Protein AF-A0A8J5NMT5-F1 (afdb_monomer)

Nearest PDB structures (foldseek):
  8e0m-assembly3_H  TM=6.657E-01  e=1.818E+00  synthetic construct
  6xr2-assembly2_F  TM=3.669E-01  e=4.531E-01  synthetic construct
  6xr2-assembly1_C  TM=3.634E-01  e=2.109E+00  synthetic construct
  8srm-assembly1_C  TM=3.434E-01  e=6.284E+00  Homo sapiens
  2rkk-assembly1_B  TM=3.085E-01  e=5.415E+00  Saccharomyces cerevisiae

Foldseek 3Di:
DVLLVVLLVLLVVLVVVVVVLVVDDDDDPVVVVSNVVSLVSLLVSLLSNLVVCLVCQVVCLQPPLPSLCPSNVSSLVSLLVSLQPPPDDPVPPSSLVSLVSSLVSLVPRDPVRDDPVSVVVSVVSNVVSVVSSVCSVPRD

Radius of gyration: 16.09 Å; Cα contacts (8 Å, |Δi|>4): 108; chains: 1; bounding box: 38×27×50 Å

Secondary structure (DSSP, 8-state):
-HHHHHHHHHHHHHHHHHHHHHHS----TTHHHHHHHHHHHHHHHHHHHHHHHHHHHHHHHHH-HHHHHHHHHHHHHHHHHHHHH--S--TT-HHHHHHHHHHHHHHTS-GGG--HHHHHHHHHHHHHHHHHHHHHHH--

Mean predicted aligned error: 6.13 Å

pLDDT: mean 84.36, std 12.41, range [47.41, 97.5]

Solvent-accessible surface area (backbone atoms only — not comparable to full-atom values): 8052 Å² total; per-residue (Å²): 107,72,69,53,54,50,32,49,51,52,39,54,56,41,51,53,52,55,52,56,55,72,76,57,81,80,98,55,88,73,56,56,63,58,51,53,54,40,48,51,51,42,46,52,31,26,51,51,42,49,56,49,45,61,72,40,38,88,64,37,71,80,77,39,64,64,59,73,45,55,56,49,54,54,26,45,54,47,42,52,51,44,57,75,70,47,83,64,89,59,89,84,44,57,64,52,52,53,43,53,49,49,51,57,45,60,74,67,54,73,64,96,75,54,52,73,69,56,50,54,50,52,54,54,49,45,54,52,42,52,51,52,44,54,51,60,73,69,56,124

Organism: NCBI:txid485398

Structure (mmCIF, N/CA/C/O backbone):
data_AF-A0A8J5NMT5-F1
#
_entry.id   AF-A0A8J5NMT5-F1
#
loop_
_atom_site.group_PDB
_atom_site.id
_atom_site.type_symbol
_atom_site.label_atom_id
_atom_site.label_alt_id
_atom_site.label_comp_id
_atom_site.label_asym_id
_atom_site.label_entity_id
_atom_site.label_seq_id
_atom_site.pdbx_PDB_ins_code
_atom_site.Cartn_x
_atom_site.Cartn_y
_atom_site.Cartn_z
_atom_site.occupancy
_atom_site.B_iso_or_equiv
_atom_site.auth_seq_id
_atom_site.auth_comp_id
_atom_site.auth_asym_id
_atom_site.auth_atom_id
_atom_site.pdbx_PDB_model_num
ATOM 1 N N . MET A 1 1 ? -15.764 4.304 0.518 1.00 85.06 1 MET A N 1
ATOM 2 C CA . MET A 1 1 ? -15.525 2.946 -0.027 1.00 85.06 1 MET A CA 1
ATOM 3 C C . MET A 1 1 ? -15.354 2.923 -1.543 1.00 85.06 1 MET A C 1
ATOM 5 O O . MET A 1 1 ? -14.291 2.508 -1.969 1.00 85.06 1 MET A O 1
ATOM 9 N N . LEU A 1 2 ? -16.289 3.444 -2.358 1.00 92.44 2 LEU A N 1
ATOM 10 C CA . LEU A 1 2 ? -16.190 3.398 -3.835 1.00 92.44 2 LEU A CA 1
ATOM 11 C C . LEU A 1 2 ? -14.833 3.861 -4.409 1.00 92.44 2 LEU A C 1
ATOM 13 O O . LEU A 1 2 ? -14.282 3.199 -5.280 1.00 92.44 2 LEU A O 1
ATOM 17 N N . ARG A 1 3 ? -14.266 4.965 -3.899 1.00 93.06 3 ARG A N 1
ATOM 18 C CA . ARG A 1 3 ? -12.950 5.462 -4.350 1.00 93.06 3 ARG A CA 1
ATOM 19 C C . ARG A 1 3 ? -11.803 4.496 -4.032 1.00 93.06 3 ARG A C 1
ATOM 21 O O . ARG A 1 3 ? -10.931 4.310 -4.869 1.00 93.06 3 ARG A O 1
ATOM 28 N N . LEU A 1 4 ? -11.825 3.861 -2.858 1.00 93.56 4 LEU A N 1
ATOM 29 C CA . LEU A 1 4 ? -10.829 2.852 -2.480 1.00 93.56 4 LEU A CA 1
ATOM 30 C C . LEU A 1 4 ? -10.922 1.629 -3.388 1.00 93.56 4 LEU A C 1
ATOM 32 O O . LEU A 1 4 ? -9.911 1.181 -3.916 1.00 93.56 4 LEU A O 1
ATOM 36 N N . SER A 1 5 ? -12.141 1.146 -3.634 1.00 94.75 5 SER A N 1
ATOM 37 C CA . SER A 1 5 ? -12.381 0.026 -4.545 1.00 94.75 5 SER A CA 1
ATOM 38 C C . SER A 1 5 ? -11.940 0.353 -5.973 1.00 94.75 5 SER A C 1
ATOM 40 O O . SER A 1 5 ? -11.290 -0.469 -6.607 1.00 94.75 5 SER A O 1
ATOM 42 N N . TYR A 1 6 ? -12.201 1.574 -6.450 1.00 97.44 6 TYR A N 1
ATOM 43 C CA . TYR A 1 6 ? -11.722 2.041 -7.750 1.00 97.44 6 TYR A CA 1
ATOM 44 C C . TYR A 1 6 ? -10.191 1.979 -7.857 1.00 97.44 6 TYR A C 1
ATOM 46 O O . TYR A 1 6 ? -9.670 1.332 -8.763 1.00 97.44 6 TYR A O 1
ATOM 54 N N . HIS A 1 7 ? -9.459 2.595 -6.921 1.00 97.31 7 HIS A N 1
ATOM 55 C CA . HIS A 1 7 ? -7.993 2.589 -6.964 1.00 97.31 7 HIS A CA 1
ATOM 56 C C . HIS A 1 7 ? -7.408 1.185 -6.782 1.00 97.31 7 HIS A C 1
ATOM 58 O O . HIS A 1 7 ? -6.421 0.853 -7.433 1.00 97.31 7 HIS A O 1
ATOM 64 N N . HIS A 1 8 ? -8.044 0.335 -5.976 1.00 97.12 8 HIS A N 1
ATOM 65 C CA . HIS A 1 8 ? -7.664 -1.068 -5.847 1.00 97.12 8 HIS A CA 1
ATOM 66 C C . HIS A 1 8 ? -7.802 -1.826 -7.175 1.00 97.12 8 HIS A C 1
ATOM 68 O O . HIS A 1 8 ? -6.868 -2.505 -7.592 1.00 97.12 8 HIS A O 1
ATOM 74 N N . CYS A 1 9 ? -8.920 -1.660 -7.889 1.00 97.50 9 CYS A N 1
ATOM 75 C CA . CYS A 1 9 ? -9.105 -2.257 -9.212 1.00 97.50 9 CYS A CA 1
ATOM 76 C C . CYS A 1 9 ? -8.067 -1.753 -10.223 1.00 97.50 9 CYS A C 1
ATOM 78 O O . CYS A 1 9 ? -7.508 -2.558 -10.965 1.00 97.50 9 CYS A O 1
ATOM 80 N N . VAL A 1 10 ? -7.777 -0.446 -10.230 1.00 97.50 10 VAL A N 1
ATOM 81 C CA . VAL A 1 10 ? -6.712 0.135 -11.065 1.00 97.50 10 VAL A CA 1
ATOM 82 C C . VAL A 1 10 ? -5.377 -0.554 -10.768 1.00 97.50 10 VAL A C 1
ATOM 84 O O . VAL A 1 10 ? -4.720 -1.027 -11.694 1.00 97.50 10 VAL A O 1
ATOM 87 N N . ILE A 1 11 ? -5.010 -0.697 -9.490 1.00 96.62 11 ILE A N 1
ATOM 88 C CA . ILE A 1 11 ? -3.781 -1.396 -9.095 1.00 96.62 11 ILE A CA 1
ATOM 89 C C . ILE A 1 11 ? -3.757 -2.824 -9.650 1.00 96.62 11 ILE A C 1
ATOM 91 O O . ILE A 1 11 ? -2.797 -3.193 -10.322 1.00 96.62 11 ILE A O 1
ATOM 95 N N . LEU A 1 12 ? -4.810 -3.616 -9.433 1.00 95.38 12 LEU A N 1
ATOM 96 C CA . LEU A 1 12 ? -4.847 -5.015 -9.873 1.00 95.38 12 LEU A CA 1
ATOM 97 C C . LEU A 1 12 ? -4.724 -5.166 -11.396 1.00 95.38 12 LEU A C 1
ATOM 99 O O . LEU A 1 12 ? -3.975 -6.021 -11.872 1.00 95.38 12 LEU A O 1
ATOM 103 N N . ILE A 1 13 ? -5.423 -4.327 -12.166 1.00 94.81 13 ILE A N 1
ATOM 104 C CA . ILE A 1 13 ? -5.376 -4.363 -13.635 1.00 94.81 13 ILE A CA 1
ATOM 105 C C . ILE A 1 13 ? -3.955 -4.075 -14.127 1.00 94.81 13 ILE A C 1
ATOM 107 O O . ILE A 1 13 ? -3.416 -4.825 -14.945 1.00 94.81 13 ILE A O 1
ATOM 111 N N . HIS A 1 14 ? -3.324 -3.016 -13.618 1.00 93.00 14 HIS A N 1
ATOM 112 C CA . HIS A 1 14 ? -1.991 -2.615 -14.065 1.00 93.00 14 HIS A CA 1
ATOM 113 C C . HIS A 1 14 ? -0.886 -3.543 -13.536 1.00 93.00 14 HIS A C 1
ATOM 115 O O . HIS A 1 14 ? 0.074 -3.813 -14.255 1.00 93.00 14 HIS A O 1
ATOM 121 N N . GLN A 1 15 ? -1.044 -4.135 -12.348 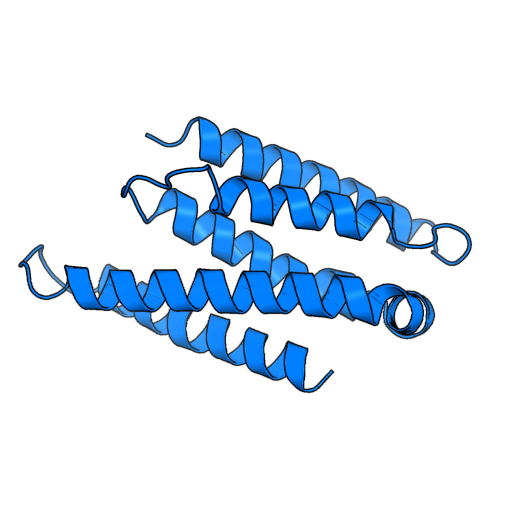1.00 90.38 15 GLN A N 1
ATOM 122 C CA . GLN A 1 15 ? -0.156 -5.196 -11.861 1.00 90.38 15 GLN A CA 1
ATOM 123 C C . GLN A 1 15 ? -0.194 -6.427 -12.773 1.00 90.38 15 GLN A C 1
ATOM 125 O O . GLN A 1 15 ? 0.858 -6.959 -13.131 1.00 90.38 15 GLN A O 1
ATOM 130 N N . ALA A 1 16 ? -1.389 -6.874 -13.173 1.00 88.56 16 ALA A N 1
ATOM 131 C CA . ALA A 1 16 ? -1.537 -8.003 -14.088 1.00 88.56 16 ALA A CA 1
ATOM 132 C C . ALA A 1 16 ? -0.864 -7.716 -15.439 1.00 88.56 16 ALA A C 1
ATOM 134 O O . ALA A 1 16 ? -0.162 -8.576 -15.969 1.00 88.56 16 ALA A O 1
ATOM 135 N N . ARG A 1 17 ? -1.002 -6.486 -15.954 1.00 83.12 17 ARG A N 1
ATOM 136 C CA . ARG A 1 17 ? -0.287 -6.037 -17.157 1.00 83.12 17 ARG A CA 1
ATOM 137 C C . ARG A 1 17 ? 1.227 -6.146 -16.977 1.00 83.12 17 ARG A C 1
ATOM 139 O O . ARG A 1 17 ? 1.862 -6.812 -17.786 1.00 83.12 17 ARG A O 1
ATOM 146 N N . CYS A 1 18 ? 1.793 -5.586 -15.906 1.00 81.00 18 CYS A N 1
ATOM 147 C CA . CYS A 1 18 ? 3.236 -5.652 -15.654 1.00 81.00 18 CYS A CA 1
ATOM 148 C C . CYS A 1 18 ? 3.770 -7.093 -15.562 1.00 81.00 18 CYS A C 1
ATOM 150 O O . CYS A 1 18 ? 4.845 -7.363 -16.089 1.00 81.00 18 CYS A O 1
ATOM 152 N N . ARG A 1 19 ? 3.023 -8.029 -14.955 1.00 75.31 19 ARG A N 1
ATOM 153 C CA . ARG A 1 19 ? 3.418 -9.451 -14.865 1.00 75.31 19 ARG A CA 1
ATOM 154 C C . ARG A 1 19 ? 3.443 -10.152 -16.224 1.00 75.31 19 ARG A C 1
ATOM 156 O O . ARG A 1 19 ? 4.370 -10.905 -16.498 1.00 75.31 19 ARG A O 1
ATOM 163 N N . ILE A 1 20 ? 2.445 -9.896 -17.072 1.00 59.31 20 ILE A N 1
ATOM 164 C CA . ILE A 1 20 ? 2.362 -10.483 -18.422 1.00 59.31 20 ILE A CA 1
ATOM 165 C C . ILE A 1 20 ? 3.552 -10.042 -19.283 1.00 59.31 20 ILE A C 1
ATOM 167 O O . ILE A 1 20 ? 4.100 -10.840 -20.039 1.00 59.31 20 ILE A O 1
ATOM 171 N N . PHE A 1 21 ? 3.974 -8.784 -19.152 1.00 55.25 21 PHE A N 1
ATOM 172 C CA . PHE A 1 21 ? 5.134 -8.274 -19.881 1.00 55.25 21 PHE A CA 1
ATOM 173 C C . PHE A 1 21 ? 6.473 -8.823 -19.350 1.00 55.25 21 PHE A C 1
ATOM 175 O O . PHE A 1 21 ? 7.409 -8.960 -20.123 1.00 55.25 21 PHE A O 1
ATOM 182 N N . GLN A 1 22 ? 6.564 -9.216 -18.072 1.00 61.00 22 GLN A N 1
ATOM 183 C CA . GLN A 1 22 ? 7.768 -9.858 -17.514 1.00 61.00 22 GLN A CA 1
ATOM 184 C C . GLN A 1 22 ? 7.959 -11.313 -17.971 1.00 61.00 22 GLN A C 1
ATOM 186 O O . GLN A 1 22 ? 9.090 -11.790 -18.016 1.00 61.00 22 GLN A O 1
ATOM 191 N N . SER A 1 23 ? 6.880 -12.036 -18.295 1.00 58.66 23 SER A N 1
ATOM 192 C CA . SER A 1 23 ? 6.964 -13.445 -18.707 1.00 58.66 23 SER A CA 1
ATOM 193 C C . SER A 1 23 ? 7.230 -13.641 -20.202 1.00 58.66 23 SER A C 1
ATOM 195 O O . SER A 1 23 ? 7.627 -14.731 -20.608 1.00 58.66 23 SER A O 1
ATOM 197 N N . ASN A 1 24 ? 6.996 -12.614 -21.026 1.00 52.19 24 ASN A N 1
ATOM 198 C CA . ASN A 1 24 ? 7.038 -12.710 -22.481 1.00 52.19 24 ASN A CA 1
ATOM 199 C C . ASN A 1 24 ? 8.056 -11.718 -23.075 1.00 52.19 24 ASN A C 1
ATOM 201 O O . ASN A 1 24 ? 7.715 -10.572 -23.339 1.00 52.19 24 ASN A O 1
ATOM 205 N N . GLN A 1 25 ? 9.234 -12.250 -23.424 1.00 54.47 25 GLN A N 1
ATOM 206 C CA . GLN A 1 25 ? 10.088 -11.820 -24.548 1.00 54.47 25 GLN A CA 1
ATOM 207 C C . GLN A 1 25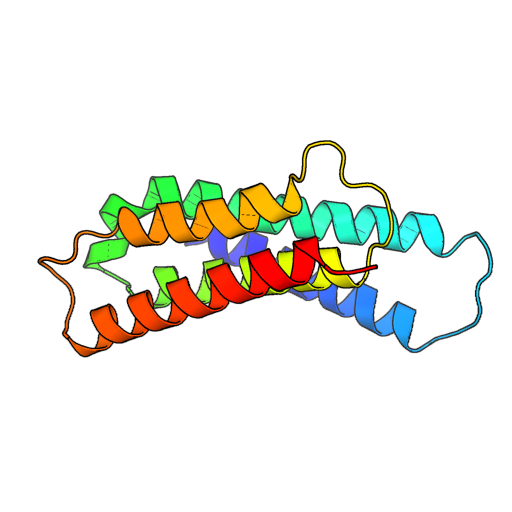 ? 11.147 -10.701 -24.366 1.00 54.47 25 GLN A C 1
ATOM 209 O O . GLN A 1 25 ? 11.111 -9.950 -23.395 1.00 54.47 25 GLN A O 1
ATOM 214 N N . PRO A 1 26 ? 12.179 -10.694 -25.255 1.00 50.22 26 PRO A N 1
ATOM 215 C CA . PRO A 1 26 ? 13.450 -10.015 -25.055 1.00 50.22 26 PRO A CA 1
ATOM 216 C C . PRO A 1 26 ? 13.368 -8.505 -25.268 1.00 50.22 26 PRO A C 1
ATOM 218 O O . PRO A 1 26 ? 12.496 -7.984 -25.957 1.00 50.22 26 PRO A O 1
ATOM 221 N N . ILE A 1 27 ? 14.349 -7.855 -24.650 1.00 52.44 27 ILE A N 1
ATOM 222 C CA . ILE A 1 27 ? 14.620 -6.424 -24.561 1.00 52.44 27 ILE A CA 1
ATOM 223 C C . ILE A 1 27 ? 14.659 -5.811 -25.966 1.00 52.44 27 ILE A C 1
ATOM 225 O O . ILE A 1 27 ? 15.697 -5.839 -26.621 1.00 52.44 27 ILE A O 1
ATOM 229 N N . ASP A 1 28 ? 13.542 -5.259 -26.436 1.00 48.28 28 ASP A N 1
ATOM 230 C CA . ASP A 1 28 ? 13.558 -4.348 -27.575 1.00 48.28 28 ASP A CA 1
ATOM 231 C C . ASP A 1 28 ? 12.656 -3.135 -27.309 1.00 48.28 28 ASP A C 1
ATOM 233 O O . ASP A 1 28 ? 11.590 -3.219 -26.689 1.00 48.28 28 ASP A O 1
ATOM 237 N N . ASN A 1 29 ? 13.152 -1.977 -27.732 1.00 50.84 29 ASN A N 1
ATOM 238 C CA . ASN A 1 29 ? 12.979 -0.655 -27.111 1.00 50.84 29 ASN A CA 1
ATOM 239 C C . ASN A 1 29 ? 11.555 -0.043 -27.128 1.00 50.84 29 ASN A C 1
ATOM 241 O O . ASN A 1 29 ? 11.374 1.098 -26.717 1.00 50.84 29 ASN A O 1
ATOM 245 N N . LEU A 1 30 ? 10.531 -0.781 -27.569 1.00 47.41 30 LEU A N 1
ATOM 246 C CA . LEU A 1 30 ? 9.114 -0.373 -27.535 1.00 47.41 30 LEU A CA 1
ATOM 247 C C . LEU A 1 30 ? 8.403 -0.765 -26.227 1.00 47.41 30 LEU A C 1
ATOM 249 O O . LEU A 1 30 ? 7.350 -0.218 -25.902 1.00 47.41 30 LEU A O 1
ATOM 253 N N . ILE A 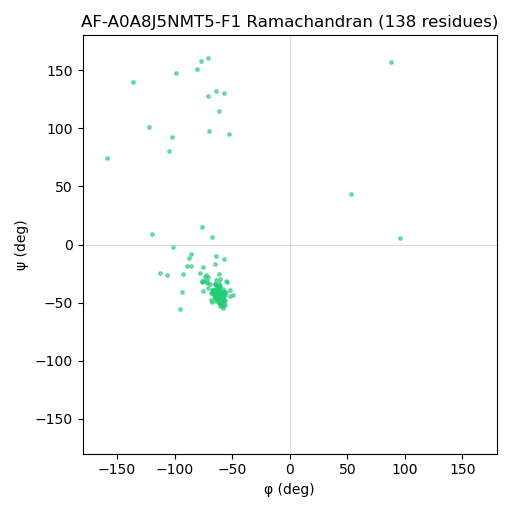1 31 ? 8.970 -1.715 -25.479 1.00 52.88 31 ILE A N 1
ATOM 254 C CA . ILE A 1 31 ? 8.398 -2.249 -24.233 1.00 52.88 31 ILE A CA 1
ATOM 255 C C . ILE A 1 31 ? 8.625 -1.286 -23.050 1.00 52.88 31 ILE A C 1
ATOM 257 O O . ILE A 1 31 ? 7.815 -1.255 -22.120 1.00 52.88 31 ILE A O 1
ATOM 261 N N . ASP A 1 32 ? 9.654 -0.433 -23.121 1.00 60.81 32 ASP A N 1
ATOM 262 C CA . ASP A 1 32 ? 10.005 0.519 -22.059 1.00 60.81 32 ASP A CA 1
ATOM 263 C C . ASP A 1 32 ? 8.842 1.482 -21.746 1.00 60.81 32 ASP A C 1
ATOM 265 O O . ASP A 1 32 ? 8.344 1.507 -20.622 1.00 60.81 32 ASP A O 1
ATOM 269 N N . ASP A 1 33 ? 8.279 2.175 -22.741 1.00 62.62 33 ASP A N 1
ATOM 270 C CA . ASP A 1 33 ? 7.214 3.171 -22.515 1.00 62.62 33 ASP A CA 1
ATOM 271 C C . ASP A 1 33 ? 5.933 2.589 -21.896 1.00 62.62 33 ASP A C 1
ATOM 273 O O . ASP A 1 33 ? 5.301 3.223 -21.042 1.00 62.62 33 ASP A O 1
ATOM 277 N N . GLY A 1 34 ? 5.572 1.356 -22.261 1.00 70.56 34 GLY A N 1
ATOM 278 C CA . GLY A 1 34 ? 4.425 0.660 -21.684 1.00 70.56 34 GLY A CA 1
ATOM 279 C C . GLY A 1 34 ? 4.604 0.401 -20.188 1.00 70.56 34 GLY A C 1
ATOM 280 O O . GLY A 1 34 ? 3.700 0.680 -19.395 1.00 70.56 34 GLY A O 1
ATOM 281 N N . HIS A 1 35 ? 5.773 -0.085 -19.768 1.00 77.94 35 HIS A N 1
ATOM 282 C CA . HIS A 1 35 ? 6.074 -0.287 -18.348 1.00 77.94 35 HIS A CA 1
ATOM 283 C C . HIS A 1 35 ? 6.114 1.023 -17.578 1.00 77.94 35 HIS A C 1
ATOM 285 O O . HIS A 1 35 ? 5.543 1.104 -16.489 1.00 77.94 35 HIS A O 1
ATOM 291 N N . ARG A 1 36 ? 6.708 2.064 -18.167 1.00 81.62 36 ARG A N 1
ATOM 292 C CA . ARG A 1 36 ? 6.810 3.386 -17.544 1.00 81.62 36 ARG A CA 1
ATOM 293 C C . ARG A 1 36 ? 5.436 3.946 -17.187 1.00 81.62 36 ARG A C 1
ATOM 295 O O . ARG A 1 36 ? 5.234 4.387 -16.055 1.00 81.62 36 ARG A O 1
ATOM 302 N N . ILE A 1 37 ? 4.488 3.889 -18.123 1.00 87.44 37 ILE A N 1
ATOM 303 C CA . ILE A 1 37 ? 3.115 4.364 -17.907 1.00 87.44 37 ILE A CA 1
ATOM 304 C C . ILE A 1 37 ? 2.413 3.515 -16.842 1.00 87.44 37 ILE A C 1
ATOM 306 O O . ILE A 1 37 ? 1.788 4.062 -15.935 1.00 87.44 37 ILE A O 1
ATOM 310 N N . ASN A 1 38 ? 2.540 2.185 -16.907 1.00 90.81 38 ASN A N 1
ATOM 311 C CA . ASN A 1 38 ? 1.916 1.303 -15.919 1.00 90.81 38 ASN A CA 1
ATOM 312 C C . ASN A 1 38 ? 2.463 1.546 -14.502 1.00 90.81 38 ASN A C 1
ATOM 314 O O . ASN A 1 38 ? 1.678 1.641 -13.562 1.00 90.81 38 ASN A O 1
ATOM 318 N N . PHE A 1 39 ? 3.780 1.693 -14.335 1.00 91.06 39 PHE A N 1
ATOM 319 C CA . PHE A 1 39 ? 4.390 2.006 -13.041 1.00 91.06 39 PHE A CA 1
ATOM 320 C C . PHE A 1 39 ? 3.933 3.359 -12.501 1.00 91.06 39 PHE A C 1
ATOM 322 O O . PHE A 1 39 ? 3.575 3.440 -11.327 1.00 91.06 39 PHE A O 1
ATOM 329 N N . GLN A 1 40 ? 3.843 4.389 -13.346 1.00 91.94 40 GLN A N 1
ATOM 330 C CA . GLN A 1 40 ? 3.314 5.685 -12.921 1.00 91.94 40 GLN A CA 1
ATOM 331 C C . GLN A 1 40 ? 1.864 5.567 -12.429 1.00 91.94 40 GLN A C 1
ATOM 333 O O . GLN A 1 40 ? 1.544 6.046 -11.343 1.00 91.94 40 GLN A O 1
ATOM 338 N N . ILE A 1 41 ? 1.003 4.851 -13.162 1.00 95.00 41 ILE A N 1
ATOM 339 C CA . ILE A 1 41 ? -0.394 4.625 -12.757 1.00 95.00 41 ILE A CA 1
ATOM 340 C C . ILE A 1 41 ? -0.474 3.871 -11.424 1.00 95.00 41 ILE A C 1
ATOM 342 O O . ILE A 1 41 ? -1.289 4.215 -10.565 1.00 95.00 41 ILE A O 1
ATOM 346 N N . LEU A 1 42 ? 0.376 2.859 -11.224 1.00 95.12 42 LEU A N 1
ATOM 347 C CA . LEU A 1 42 ? 0.450 2.116 -9.966 1.00 95.12 42 LEU A CA 1
ATOM 348 C C . LEU A 1 42 ? 0.839 3.024 -8.791 1.00 95.12 42 LEU A C 1
ATOM 350 O O . LEU A 1 42 ? 0.216 2.942 -7.727 1.00 95.12 42 LEU A O 1
ATOM 354 N N . ILE A 1 43 ? 1.816 3.914 -8.980 1.00 94.38 43 ILE A N 1
ATOM 355 C CA . ILE A 1 43 ? 2.223 4.900 -7.969 1.00 94.38 43 ILE A CA 1
ATOM 356 C C 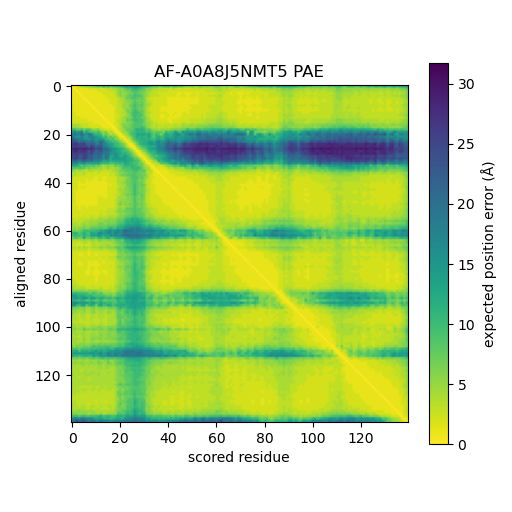. ILE A 1 43 ? 1.099 5.904 -7.692 1.00 94.38 43 ILE A C 1
ATOM 358 O O . ILE A 1 43 ? 0.773 6.143 -6.527 1.00 94.38 43 ILE A O 1
ATOM 362 N N . ASP A 1 44 ? 0.447 6.437 -8.724 1.00 95.81 44 ASP A N 1
ATOM 363 C CA . ASP A 1 44 ? -0.616 7.437 -8.577 1.00 95.81 44 ASP A CA 1
ATOM 364 C C . ASP A 1 44 ? -1.869 6.863 -7.901 1.00 95.81 44 ASP A C 1
ATOM 366 O O . ASP A 1 44 ? -2.474 7.507 -7.034 1.00 95.81 44 ASP A O 1
ATOM 370 N N . ALA A 1 45 ? -2.244 5.624 -8.231 1.00 96.94 45 ALA A N 1
ATOM 371 C CA . ALA A 1 45 ? -3.341 4.917 -7.575 1.00 96.94 45 ALA A CA 1
ATOM 372 C C . ALA A 1 45 ? -3.016 4.598 -6.106 1.00 96.94 45 ALA A C 1
ATOM 374 O O . ALA A 1 45 ? -3.872 4.764 -5.230 1.00 96.94 45 ALA A O 1
ATOM 375 N N . SER A 1 46 ? -1.773 4.205 -5.818 1.00 95.81 46 SER A N 1
ATOM 376 C CA . SER A 1 46 ? -1.304 3.949 -4.451 1.00 95.81 46 SER A CA 1
ATOM 377 C C . SER A 1 46 ? -1.301 5.233 -3.615 1.00 95.81 46 SER A C 1
ATOM 379 O O . SER A 1 46 ? -1.867 5.264 -2.522 1.00 95.81 46 SER A O 1
ATOM 381 N N . ARG A 1 47 ? -0.781 6.338 -4.165 1.00 95.56 47 ARG A N 1
ATOM 382 C CA . ARG A 1 47 ? -0.827 7.674 -3.551 1.00 95.56 47 ARG A CA 1
ATOM 383 C C . ARG A 1 47 ? -2.263 8.116 -3.271 1.00 95.56 47 ARG A C 1
ATOM 385 O O . ARG A 1 47 ? -2.567 8.556 -2.164 1.00 95.56 47 ARG A O 1
ATOM 392 N N . SER A 1 48 ? -3.156 7.967 -4.246 1.00 96.44 48 SER A N 1
ATOM 393 C CA . SER A 1 48 ? -4.569 8.340 -4.102 1.00 96.44 48 SER A CA 1
ATOM 394 C C . SER A 1 48 ? -5.277 7.519 -3.021 1.00 96.44 48 SER A C 1
ATOM 396 O O . SER A 1 48 ? -6.092 8.058 -2.271 1.00 96.44 48 SER A O 1
ATOM 398 N N . THR A 1 49 ? -4.924 6.236 -2.894 1.00 95.31 49 THR A N 1
ATOM 399 C CA . THR A 1 49 ? -5.412 5.352 -1.827 1.00 95.31 49 THR A CA 1
ATOM 400 C C . THR A 1 49 ? -4.999 5.870 -0.450 1.00 95.31 49 THR A C 1
ATOM 402 O O . THR A 1 49 ? -5.863 6.051 0.407 1.00 95.31 49 THR A O 1
ATOM 405 N N . LEU A 1 50 ? -3.712 6.181 -0.251 1.00 93.38 50 LEU A N 1
ATOM 406 C CA . LEU A 1 50 ? -3.197 6.698 1.023 1.00 93.38 50 LEU A CA 1
ATOM 407 C C . LEU A 1 50 ? -3.819 8.054 1.393 1.00 93.38 50 LEU A C 1
ATOM 409 O O . LEU A 1 50 ? -4.291 8.219 2.515 1.00 93.38 50 LEU A O 1
ATOM 413 N N . ILE A 1 51 ? -3.912 8.991 0.442 1.00 93.12 51 ILE A N 1
ATOM 414 C CA . ILE A 1 51 ? -4.534 10.309 0.667 1.00 93.12 51 ILE A CA 1
ATOM 415 C C . ILE A 1 51 ? -6.011 10.167 1.049 1.00 93.12 51 ILE A C 1
ATOM 417 O O . ILE A 1 51 ? -6.509 10.881 1.921 1.00 93.12 51 ILE A O 1
ATOM 421 N N . TYR A 1 52 ? -6.744 9.274 0.378 1.00 92.88 52 TYR A N 1
ATOM 422 C CA . TYR A 1 52 ? -8.150 9.063 0.699 1.00 92.88 52 TYR A CA 1
ATOM 423 C C . TYR A 1 52 ? -8.318 8.435 2.083 1.00 92.88 52 TYR A C 1
ATOM 425 O O . TYR A 1 52 ? -9.196 8.865 2.827 1.00 92.88 52 TYR A O 1
ATOM 433 N N . LEU A 1 53 ? -7.483 7.455 2.441 1.00 90.56 53 LEU A N 1
ATOM 434 C CA . LEU A 1 53 ? -7.513 6.837 3.767 1.00 90.56 53 LEU A CA 1
ATOM 435 C C . LEU A 1 53 ? -7.179 7.840 4.865 1.00 90.56 53 LEU A C 1
ATOM 437 O O . LEU A 1 53 ? -7.905 7.873 5.846 1.00 90.56 53 LEU A O 1
ATOM 441 N N . GLU A 1 54 ? -6.166 8.691 4.687 1.00 90.00 54 GLU A N 1
ATOM 442 C CA . GLU A 1 54 ? -5.801 9.729 5.665 1.00 90.00 54 GLU A CA 1
ATOM 443 C C . GLU A 1 54 ? -6.998 10.652 5.949 1.00 90.00 54 GLU A C 1
ATOM 445 O O . GLU A 1 54 ? -7.337 10.919 7.099 1.00 90.00 54 GLU A O 1
ATOM 450 N N . LYS A 1 55 ? -7.729 11.056 4.902 1.00 89.69 55 LYS A N 1
ATOM 451 C CA . LYS A 1 55 ? -8.941 11.883 5.040 1.00 89.69 55 LYS A CA 1
ATOM 452 C C . LYS A 1 55 ? -10.141 11.130 5.615 1.00 89.69 55 LYS A C 1
ATOM 454 O O . LYS A 1 55 ? -10.976 11.732 6.284 1.00 89.69 55 LYS A O 1
ATOM 459 N N . ALA A 1 56 ? -10.270 9.842 5.311 1.00 87.31 56 ALA A N 1
ATOM 460 C CA . ALA A 1 56 ? -11.393 9.016 5.744 1.00 87.31 56 ALA A CA 1
ATOM 461 C C . ALA A 1 56 ? -11.167 8.368 7.121 1.00 87.31 56 ALA A C 1
ATOM 463 O O . ALA A 1 56 ? -12.118 7.842 7.701 1.00 87.31 56 ALA A O 1
ATOM 464 N N . LEU A 1 57 ? -9.942 8.421 7.655 1.00 85.12 57 LEU A N 1
ATOM 465 C CA . LEU A 1 57 ? -9.526 7.768 8.896 1.00 85.12 57 LEU A CA 1
ATOM 466 C C . LEU A 1 57 ? -10.439 8.069 10.092 1.00 85.12 57 LEU A C 1
ATOM 468 O O . LEU A 1 57 ? -10.824 7.112 10.764 1.00 85.12 57 LEU A O 1
ATOM 472 N N . PRO A 1 58 ? -10.877 9.326 10.332 1.00 82.31 58 PRO A N 1
ATOM 473 C CA . PRO A 1 58 ? -11.749 9.635 11.467 1.00 82.31 58 PRO A CA 1
ATOM 474 C C . PRO A 1 58 ? -13.099 8.910 11.420 1.00 82.31 58 PRO A C 1
ATOM 476 O O . PRO A 1 58 ? -13.718 8.692 12.455 1.00 82.31 58 PRO A O 1
ATOM 479 N N . VAL A 1 59 ? -13.563 8.544 10.222 1.00 81.94 59 VAL A N 1
ATOM 480 C CA . VAL A 1 59 ? -14.833 7.838 10.011 1.00 81.94 59 VAL A CA 1
ATOM 481 C C . VAL A 1 59 ? -14.610 6.323 9.968 1.00 81.94 59 VAL A C 1
ATOM 483 O O . VAL A 1 59 ? -15.382 5.563 10.542 1.00 81.94 59 VAL A O 1
ATOM 486 N N . LEU A 1 60 ? -13.541 5.864 9.307 1.00 78.00 60 LEU A N 1
ATOM 487 C CA . LEU A 1 60 ? -13.270 4.439 9.084 1.00 78.00 60 LEU A CA 1
ATOM 488 C C . LEU A 1 60 ? -12.731 3.711 10.318 1.00 78.00 60 LEU A C 1
ATOM 490 O O . LEU A 1 60 ? -13.019 2.525 10.480 1.00 78.00 60 LEU A O 1
ATOM 494 N N . ALA A 1 61 ? -11.986 4.400 11.191 1.00 67.94 61 ALA A N 1
ATOM 495 C CA . ALA A 1 61 ? -11.356 3.801 12.373 1.00 67.94 61 ALA A CA 1
ATOM 496 C C . ALA A 1 61 ? -12.354 3.246 13.399 1.00 67.94 61 ALA A C 1
ATOM 498 O O . ALA A 1 61 ? -11.951 2.594 14.355 1.00 67.94 61 ALA A O 1
ATOM 499 N N . HIS A 1 62 ? -13.644 3.524 13.230 1.00 66.75 62 HIS A N 1
ATOM 500 C CA . HIS A 1 62 ? -14.697 3.072 14.137 1.00 66.75 62 HIS A CA 1
ATOM 501 C C . HIS A 1 62 ? -15.547 1.946 13.552 1.00 66.75 62 HIS A C 1
ATOM 503 O O . HIS A 1 62 ? -16.096 1.150 14.302 1.00 66.75 62 HIS A O 1
ATOM 509 N N . GLU A 1 63 ? -15.636 1.869 12.226 1.00 70.06 63 GLU A N 1
ATOM 510 C CA . GLU A 1 63 ? -16.629 1.040 11.539 1.00 70.06 63 GLU A CA 1
ATOM 511 C C . GLU A 1 63 ? -15.985 -0.126 10.776 1.00 70.06 63 GLU A C 1
ATOM 513 O O . GLU A 1 63 ? -16.646 -1.124 10.496 1.00 70.06 63 GLU A O 1
ATOM 518 N N . CYS A 1 64 ? -14.708 -0.014 10.375 1.00 78.75 64 CYS A N 1
ATOM 519 C CA . CYS A 1 64 ? -14.124 -0.998 9.465 1.00 78.75 64 CYS A CA 1
ATOM 520 C C . CYS A 1 64 ? -12.587 -1.056 9.505 1.00 78.75 64 CYS A C 1
ATOM 522 O O . CYS A 1 64 ? -11.912 -0.626 8.566 1.00 78.75 64 CYS A O 1
ATOM 524 N N . PHE A 1 65 ? -12.022 -1.650 10.563 1.00 82.50 65 PHE A N 1
ATOM 525 C CA . PHE A 1 65 ? -10.571 -1.846 10.709 1.00 82.50 65 PHE A CA 1
ATOM 526 C C . PHE A 1 65 ? -9.927 -2.534 9.493 1.00 82.50 65 PHE A C 1
ATOM 528 O O . PHE A 1 65 ? -8.883 -2.106 9.004 1.00 82.50 65 PHE A O 1
ATOM 535 N N . TRP A 1 66 ? -10.609 -3.526 8.909 1.00 86.31 66 TRP A N 1
ATOM 536 C CA . TRP A 1 66 ? -10.151 -4.217 7.700 1.00 86.31 66 TRP A CA 1
ATOM 537 C C . TRP A 1 66 ? -9.848 -3.284 6.525 1.00 86.31 66 TRP A C 1
ATOM 539 O O . TRP A 1 66 ? -8.934 -3.559 5.755 1.00 86.31 66 TRP A O 1
ATOM 549 N N . VAL A 1 67 ? -10.559 -2.163 6.384 1.00 87.44 67 VAL A N 1
ATOM 550 C CA . VAL A 1 67 ? -10.325 -1.186 5.305 1.00 87.44 67 VAL A CA 1
ATOM 551 C C . VAL A 1 67 ? -9.001 -0.454 5.499 1.00 87.44 67 VAL A C 1
ATOM 553 O O . VAL A 1 67 ? -8.325 -0.143 4.518 1.00 87.44 67 VAL A O 1
ATOM 556 N N . ILE A 1 68 ? -8.629 -0.218 6.757 1.00 84.25 68 ILE A N 1
ATOM 557 C CA . ILE A 1 68 ? -7.400 0.467 7.162 1.00 84.25 68 ILE A CA 1
ATOM 558 C C . ILE A 1 68 ? -6.175 -0.437 7.002 1.00 84.25 68 ILE A C 1
ATOM 560 O O . ILE A 1 68 ? -5.069 0.070 6.879 1.00 84.25 68 ILE A O 1
ATOM 564 N N . ILE A 1 69 ? -6.359 -1.755 6.920 1.00 87.06 69 ILE A N 1
ATOM 565 C CA . ILE A 1 69 ? -5.279 -2.687 6.580 1.00 87.06 69 ILE A CA 1
ATOM 566 C C . ILE A 1 69 ? -5.285 -3.005 5.085 1.00 87.06 69 ILE A C 1
ATOM 568 O O . ILE A 1 69 ? -4.293 -2.793 4.397 1.00 87.06 69 ILE A O 1
ATOM 572 N N . PHE A 1 70 ? -6.401 -3.489 4.543 1.00 90.56 70 PHE A N 1
ATOM 573 C CA . PHE A 1 70 ? -6.451 -4.118 3.222 1.00 90.56 70 PHE A CA 1
ATOM 574 C C . PHE A 1 70 ? -6.012 -3.197 2.071 1.00 90.56 70 PHE A C 1
ATOM 576 O O . PHE A 1 70 ? -5.138 -3.543 1.267 1.00 90.56 70 PHE A O 1
ATOM 583 N N . TYR A 1 71 ? -6.615 -2.010 1.980 1.00 92.69 71 TYR A N 1
ATOM 584 C CA . TYR A 1 71 ? -6.336 -1.076 0.890 1.00 92.69 71 TYR A CA 1
ATOM 585 C C . TYR A 1 71 ? -4.924 -0.490 0.948 1.00 92.69 71 TYR A C 1
ATOM 587 O O . TYR A 1 71 ? -4.243 -0.516 -0.082 1.00 92.69 71 TYR A O 1
ATOM 595 N N . PRO A 1 72 ? -4.439 0.013 2.098 1.00 90.25 72 PRO A N 1
ATOM 596 C CA . PRO A 1 72 ? -3.084 0.531 2.138 1.00 90.25 72 PRO A CA 1
ATOM 597 C C . PRO A 1 72 ? -2.027 -0.573 2.063 1.00 90.25 72 PRO A C 1
ATOM 599 O O . PRO A 1 72 ? -1.023 -0.333 1.404 1.00 90.25 72 PRO A O 1
ATOM 602 N N . MET A 1 73 ? -2.257 -1.790 2.584 1.00 91.50 73 MET A N 1
ATOM 603 C CA . MET A 1 73 ? -1.342 -2.925 2.361 1.00 91.50 73 MET A CA 1
ATOM 604 C C . MET A 1 73 ? -1.156 -3.218 0.868 1.00 91.50 73 MET A C 1
ATOM 606 O O . MET A 1 73 ? -0.032 -3.434 0.406 1.00 91.50 73 MET A O 1
ATOM 610 N N . THR A 1 74 ? -2.242 -3.159 0.088 1.00 94.50 74 THR A N 1
ATOM 611 C CA . THR A 1 74 ? -2.164 -3.287 -1.374 1.00 94.50 74 THR A CA 1
ATOM 612 C C . THR A 1 74 ? -1.330 -2.157 -1.986 1.00 94.50 74 THR A C 1
ATOM 614 O O . THR A 1 74 ? -0.475 -2.411 -2.837 1.00 94.50 74 THR A O 1
ATOM 617 N N . ALA A 1 75 ? -1.546 -0.913 -1.550 1.00 94.69 75 ALA A N 1
ATOM 618 C CA . ALA A 1 75 ? -0.825 0.257 -2.046 1.00 94.69 75 ALA A CA 1
ATOM 619 C C . ALA A 1 75 ? 0.681 0.194 -1.726 1.00 94.69 75 ALA A C 1
ATOM 621 O O . ALA A 1 75 ? 1.497 0.348 -2.632 1.00 94.69 75 ALA A O 1
ATOM 622 N N . ILE A 1 76 ? 1.074 -0.095 -0.479 1.00 93.69 76 ILE A N 1
ATOM 623 C CA . ILE A 1 76 ? 2.495 -0.156 -0.096 1.00 93.69 76 ILE A CA 1
ATOM 624 C C . ILE A 1 76 ? 3.220 -1.320 -0.766 1.00 93.69 76 ILE A C 1
ATOM 626 O O . ILE A 1 76 ? 4.330 -1.136 -1.252 1.00 93.69 76 ILE A O 1
ATOM 630 N N . SER A 1 77 ? 2.574 -2.485 -0.894 1.00 94.00 77 SER A N 1
ATOM 631 C CA . SER A 1 77 ? 3.173 -3.645 -1.568 1.00 94.00 77 SER A CA 1
ATOM 632 C C . SER A 1 77 ? 3.398 -3.347 -3.049 1.00 94.00 77 SER A C 1
ATOM 634 O O . SER A 1 77 ? 4.387 -3.777 -3.644 1.00 94.00 77 SER A O 1
ATOM 636 N N . THR A 1 78 ? 2.495 -2.561 -3.642 1.00 94.94 78 THR A N 1
ATOM 637 C CA . THR A 1 78 ? 2.619 -2.072 -5.017 1.00 94.94 78 THR A CA 1
ATOM 638 C C . THR A 1 78 ? 3.773 -1.090 -5.154 1.00 94.94 78 THR A C 1
ATOM 640 O O . THR A 1 78 ? 4.604 -1.273 -6.038 1.00 94.94 78 THR A O 1
ATOM 643 N N . ILE A 1 79 ? 3.857 -0.081 -4.281 1.00 93.81 79 ILE A N 1
ATOM 644 C CA . ILE A 1 79 ? 4.951 0.901 -4.285 1.00 93.81 79 ILE A CA 1
ATOM 645 C C . ILE A 1 79 ? 6.296 0.199 -4.115 1.00 93.81 79 ILE A C 1
ATOM 647 O O . ILE A 1 79 ? 7.216 0.470 -4.879 1.00 93.81 79 ILE A O 1
ATOM 651 N N . PHE A 1 80 ? 6.392 -0.727 -3.160 1.00 93.19 80 PHE A N 1
ATOM 652 C CA . PHE A 1 80 ? 7.589 -1.523 -2.918 1.00 93.19 80 PHE A CA 1
ATOM 653 C C . PHE A 1 80 ? 7.990 -2.326 -4.159 1.00 93.19 80 PHE A C 1
ATOM 655 O O . PHE A 1 80 ? 9.125 -2.239 -4.613 1.00 93.19 80 PHE A O 1
ATOM 662 N N . SER A 1 81 ? 7.038 -3.029 -4.778 1.00 91.19 81 SER A N 1
ATOM 663 C CA . SER A 1 81 ? 7.300 -3.790 -6.005 1.00 91.19 81 SER A CA 1
ATOM 664 C C . SER A 1 81 ? 7.768 -2.891 -7.151 1.00 91.19 81 SER A C 1
ATOM 666 O O . SER A 1 81 ? 8.721 -3.232 -7.841 1.00 91.19 81 SER A O 1
ATOM 668 N N . VAL A 1 82 ? 7.131 -1.731 -7.351 1.00 90.69 82 VAL A N 1
ATOM 669 C CA . VAL A 1 82 ? 7.571 -0.756 -8.361 1.00 90.69 82 VAL A CA 1
ATOM 670 C C . VAL A 1 82 ? 8.971 -0.242 -8.032 1.00 90.69 82 VAL A C 1
ATOM 672 O O . VAL A 1 82 ? 9.789 -0.143 -8.933 1.00 90.69 82 VAL A O 1
ATOM 675 N N . ALA A 1 83 ? 9.279 0.047 -6.768 1.00 88.56 83 ALA A N 1
ATOM 676 C CA . ALA A 1 83 ? 10.605 0.501 -6.361 1.00 88.56 83 ALA A CA 1
ATOM 677 C C . ALA A 1 83 ? 11.707 -0.532 -6.648 1.00 88.56 83 ALA A C 1
ATOM 679 O O . ALA A 1 83 ? 12.789 -0.140 -7.062 1.00 88.56 83 ALA A O 1
ATOM 680 N N . LEU A 1 84 ? 11.421 -1.828 -6.487 1.00 85.69 84 LEU A N 1
ATOM 681 C CA . LEU A 1 84 ? 12.371 -2.903 -6.796 1.00 85.69 84 LEU A CA 1
ATOM 682 C C . LEU A 1 84 ? 12.523 -3.186 -8.296 1.00 85.69 84 LEU A C 1
ATOM 684 O O . LEU A 1 84 ? 13.574 -3.641 -8.734 1.00 85.69 84 LEU A O 1
ATOM 688 N N . LEU A 1 85 ? 11.457 -2.998 -9.076 1.00 84.25 85 LEU A N 1
ATOM 689 C CA . LEU A 1 85 ? 11.429 -3.354 -10.498 1.00 84.25 85 LEU A CA 1
ATOM 690 C C . LEU A 1 85 ? 11.816 -2.192 -11.417 1.00 84.25 85 LEU A C 1
ATOM 692 O O . LEU A 1 85 ? 12.233 -2.417 -12.551 1.00 84.25 85 LEU A O 1
ATOM 696 N N . ASP A 1 86 ? 11.631 -0.958 -10.960 1.00 83.56 86 ASP A N 1
ATOM 697 C CA . ASP A 1 86 ? 11.868 0.245 -11.740 1.00 83.56 86 ASP A CA 1
ATOM 698 C C . ASP A 1 86 ? 13.195 0.898 -11.347 1.00 83.56 86 ASP A C 1
ATOM 700 O O . ASP A 1 86 ? 13.241 1.742 -10.444 1.00 83.56 86 ASP A O 1
ATOM 704 N N . ASN A 1 87 ? 14.253 0.522 -12.072 1.00 73.88 87 ASN A N 1
ATOM 705 C CA . ASN A 1 87 ? 15.631 0.976 -11.851 1.00 73.88 87 ASN A CA 1
ATOM 706 C C . ASN A 1 87 ? 15.907 2.415 -12.348 1.00 73.88 87 ASN A C 1
ATOM 708 O O . ASN A 1 87 ? 17.044 2.835 -12.554 1.00 73.88 87 ASN A O 1
ATOM 712 N N . ARG A 1 88 ? 14.855 3.191 -12.619 1.00 78.31 88 ARG A N 1
ATOM 713 C CA . ARG A 1 88 ? 14.989 4.605 -12.970 1.00 78.31 88 ARG A CA 1
ATOM 714 C C . ARG A 1 88 ? 15.167 5.443 -11.710 1.00 78.31 88 ARG A C 1
ATOM 716 O O . ARG A 1 88 ? 14.650 5.120 -10.639 1.00 78.31 88 ARG A O 1
ATOM 723 N N . SER A 1 89 ? 15.873 6.562 -11.862 1.00 69.31 89 SER A N 1
ATOM 724 C CA . SER A 1 89 ? 16.038 7.540 -10.790 1.00 69.31 89 SER A CA 1
ATOM 725 C C . SER A 1 89 ? 14.671 8.034 -10.300 1.00 69.31 89 SER A C 1
ATOM 727 O O . SER A 1 89 ? 13.832 8.441 -11.101 1.00 69.31 89 SER A O 1
ATOM 729 N N . ASP A 1 90 ? 14.472 8.024 -8.983 1.00 79.06 90 ASP A N 1
ATOM 730 C CA . ASP A 1 90 ? 13.307 8.588 -8.290 1.00 79.06 90 ASP A CA 1
ATOM 731 C C . ASP A 1 90 ? 13.729 9.905 -7.628 1.00 79.06 90 ASP A C 1
ATOM 733 O O . ASP A 1 90 ? 14.095 9.924 -6.446 1.00 79.06 90 ASP A O 1
ATOM 737 N N . PRO A 1 91 ? 13.797 11.009 -8.399 1.00 71.31 91 PRO A N 1
ATOM 738 C CA . PRO A 1 91 ? 14.270 12.278 -7.878 1.00 71.31 91 PRO A CA 1
ATOM 739 C C . PRO A 1 91 ? 13.350 12.737 -6.746 1.00 71.31 91 PRO A C 1
ATOM 741 O O . PRO A 1 91 ? 12.176 13.034 -6.948 1.00 71.31 91 PRO A O 1
ATOM 744 N N . GLY A 1 92 ? 13.908 12.805 -5.537 1.00 79.81 92 GLY A N 1
ATOM 745 C CA . GLY A 1 92 ? 13.171 13.180 -4.334 1.00 79.81 92 GLY A CA 1
ATOM 746 C C . GLY A 1 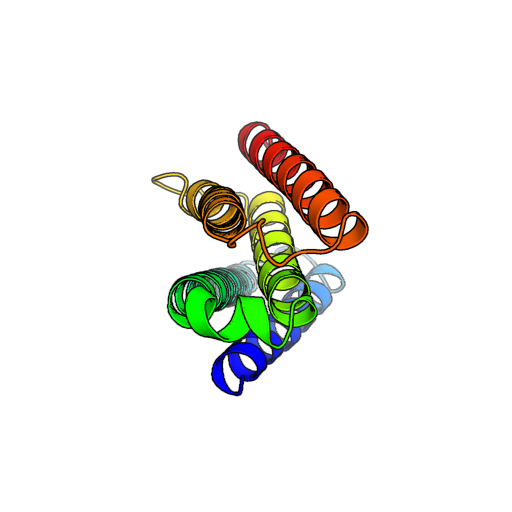92 ? 12.645 12.008 -3.507 1.00 79.81 92 GLY A C 1
ATOM 747 O O . GLY A 1 92 ? 11.977 12.279 -2.510 1.00 79.81 92 GLY A O 1
ATOM 748 N N . ASN A 1 93 ? 12.974 10.756 -3.850 1.00 85.69 93 ASN A N 1
ATOM 749 C CA . ASN A 1 93 ? 12.579 9.553 -3.108 1.00 85.69 93 ASN A CA 1
ATOM 750 C C . ASN A 1 93 ? 11.058 9.489 -2.881 1.00 85.69 93 ASN A C 1
ATOM 752 O O . ASN A 1 93 ? 10.593 9.209 -1.772 1.00 85.69 93 ASN A O 1
ATOM 756 N N . GLU A 1 94 ? 10.259 9.808 -3.904 1.00 88.00 94 GLU A N 1
ATOM 757 C CA . GLU A 1 94 ? 8.802 9.871 -3.777 1.00 88.00 94 GLU A CA 1
ATOM 758 C C . GLU A 1 94 ? 8.217 8.511 -3.389 1.00 88.00 94 GLU A C 1
ATOM 760 O O . GLU A 1 94 ? 7.287 8.453 -2.581 1.00 88.00 94 GLU A O 1
ATOM 765 N N . ARG A 1 95 ? 8.792 7.408 -3.885 1.00 88.06 95 ARG A N 1
ATOM 766 C CA . ARG A 1 95 ? 8.373 6.047 -3.514 1.00 88.06 95 ARG A CA 1
ATOM 767 C C . ARG A 1 95 ? 8.594 5.787 -2.022 1.00 88.06 95 ARG A C 1
ATOM 769 O O . ARG A 1 95 ? 7.687 5.313 -1.340 1.00 88.06 95 ARG A O 1
ATOM 776 N N . LEU A 1 96 ? 9.749 6.187 -1.492 1.00 89.69 96 LEU A N 1
ATOM 777 C CA . LEU A 1 96 ? 10.064 6.085 -0.064 1.00 89.69 96 LEU A CA 1
ATOM 778 C C . LEU A 1 96 ? 9.133 6.956 0.789 1.00 89.69 96 LEU A C 1
ATOM 780 O O . LEU A 1 96 ? 8.608 6.493 1.800 1.00 89.69 96 LEU A O 1
ATOM 784 N N . LYS A 1 97 ? 8.871 8.200 0.368 1.00 91.25 97 LYS A N 1
ATOM 785 C CA . LYS A 1 97 ? 7.935 9.096 1.067 1.00 91.25 97 LYS A CA 1
ATOM 786 C C . LYS A 1 97 ? 6.524 8.518 1.123 1.00 91.25 97 LYS A C 1
ATOM 788 O O . LYS A 1 97 ? 5.829 8.721 2.115 1.00 91.25 97 LYS A O 1
ATOM 793 N N . LEU A 1 98 ? 6.086 7.814 0.077 1.00 91.44 98 LEU A N 1
ATOM 794 C CA . LEU A 1 98 ? 4.783 7.150 0.068 1.00 91.44 98 LEU A CA 1
ATOM 795 C C . LEU A 1 98 ? 4.735 5.969 1.045 1.00 91.44 98 LEU A C 1
ATOM 797 O O . LEU A 1 98 ? 3.750 5.854 1.772 1.00 91.44 98 LEU A O 1
ATOM 801 N N . LEU A 1 99 ? 5.793 5.148 1.117 1.00 91.75 99 LEU A N 1
ATOM 802 C CA . LEU A 1 99 ? 5.905 4.084 2.126 1.00 91.75 99 LEU A CA 1
ATOM 803 C C . LEU A 1 99 ? 5.834 4.669 3.546 1.00 91.75 99 LEU A C 1
ATOM 805 O O . LEU A 1 99 ? 4.976 4.284 4.335 1.00 91.75 99 LEU A O 1
ATOM 809 N N . GLN A 1 100 ? 6.640 5.692 3.835 1.00 89.31 100 GLN A N 1
ATOM 810 C CA . GLN A 1 100 ? 6.643 6.378 5.134 1.00 89.31 100 GLN A CA 1
ATOM 811 C C . GLN A 1 100 ? 5.321 7.102 5.442 1.00 89.31 100 GLN A C 1
ATOM 813 O O . GLN A 1 100 ? 4.916 7.229 6.601 1.00 89.31 100 GLN A O 1
ATOM 818 N N . GLY A 1 101 ? 4.617 7.572 4.409 1.00 87.06 101 GLY A N 1
ATOM 819 C CA . GLY A 1 101 ? 3.295 8.180 4.531 1.00 87.06 101 GLY A CA 1
ATOM 820 C C . GLY A 1 101 ? 2.258 7.226 5.125 1.00 87.06 101 GLY A C 1
ATOM 821 O O . GLY A 1 101 ? 1.353 7.673 5.829 1.00 87.06 101 GLY A O 1
ATOM 822 N N . PHE A 1 102 ? 2.412 5.919 4.916 1.00 86.50 102 PHE A N 1
ATOM 823 C CA . PHE A 1 102 ? 1.540 4.930 5.532 1.00 86.50 102 PHE A CA 1
ATOM 824 C C . PHE A 1 102 ? 1.835 4.719 7.021 1.00 86.50 102 PHE A C 1
ATOM 826 O O . PHE A 1 102 ? 0.896 4.695 7.813 1.00 86.50 102 PHE A O 1
ATOM 833 N N . THR A 1 103 ? 3.103 4.692 7.441 1.00 86.69 103 THR A N 1
ATOM 834 C CA . THR A 1 103 ? 3.451 4.693 8.874 1.00 86.69 103 THR A CA 1
ATOM 835 C C . THR A 1 103 ? 2.845 5.909 9.580 1.00 86.69 103 THR A C 1
ATOM 837 O O . THR A 1 103 ? 2.281 5.801 10.667 1.00 86.69 103 THR A O 1
ATOM 840 N N . ARG A 1 104 ? 2.875 7.085 8.933 1.00 87.88 104 ARG A N 1
ATOM 841 C CA . ARG A 1 104 ? 2.202 8.284 9.456 1.00 87.88 104 ARG A CA 1
ATOM 842 C C . ARG A 1 104 ? 0.690 8.082 9.600 1.00 87.88 104 ARG A C 1
ATOM 844 O O . ARG A 1 104 ? 0.122 8.559 10.576 1.00 87.88 104 ARG A O 1
ATOM 851 N N . LEU A 1 105 ? 0.051 7.396 8.655 1.00 86.12 105 LEU A N 1
ATOM 852 C CA . LEU A 1 105 ? -1.379 7.096 8.696 1.00 86.12 105 LEU A CA 1
ATOM 853 C C . LEU A 1 105 ? -1.730 6.149 9.849 1.00 86.12 105 LEU A C 1
ATOM 855 O O . LEU A 1 105 ? -2.692 6.416 10.565 1.00 86.12 105 LEU A O 1
ATOM 859 N N . ILE A 1 106 ? -0.939 5.093 10.070 1.00 86.00 106 ILE A N 1
ATOM 860 C CA . ILE A 1 106 ? -1.138 4.155 11.187 1.00 86.00 106 ILE A CA 1
ATOM 861 C C . ILE A 1 106 ? -1.101 4.895 12.526 1.00 86.00 106 ILE A C 1
ATOM 863 O O . ILE A 1 106 ? -2.010 4.754 13.343 1.00 86.00 106 ILE A O 1
ATOM 867 N N . ARG A 1 107 ? -0.114 5.776 12.710 1.00 87.12 107 ARG A N 1
ATOM 868 C CA . ARG A 1 107 ? 0.054 6.567 13.941 1.00 87.12 107 ARG A CA 1
ATOM 869 C C . ARG A 1 107 ? -1.080 7.555 14.214 1.00 87.12 107 ARG A C 1
ATOM 871 O O . ARG A 1 107 ? -1.209 8.033 15.337 1.00 87.12 107 ARG A O 1
ATOM 878 N N . GLN A 1 108 ? -1.900 7.877 13.212 1.00 87.00 108 GLN A N 1
ATOM 879 C CA . GLN A 1 108 ? -3.086 8.724 13.377 1.00 87.00 108 GLN A CA 1
ATOM 880 C C . GLN A 1 108 ? -4.332 7.933 13.816 1.00 87.00 108 GLN A C 1
ATOM 882 O O . GLN A 1 108 ? -5.355 8.543 14.138 1.00 87.00 108 GLN A O 1
ATOM 887 N N . ILE A 1 109 ? -4.285 6.594 13.841 1.00 82.81 109 ILE A N 1
ATOM 888 C CA . ILE A 1 109 ? -5.428 5.766 14.239 1.00 82.81 109 ILE A CA 1
ATOM 889 C C . ILE A 1 109 ? -5.654 5.898 15.756 1.00 82.81 109 ILE A C 1
ATOM 891 O O . ILE A 1 109 ? -4.736 5.681 16.548 1.00 82.81 109 ILE A O 1
ATOM 895 N N . PRO A 1 110 ? -6.877 6.222 16.211 1.00 78.31 110 PRO A N 1
ATOM 896 C CA . PRO A 1 110 ? -7.168 6.359 17.634 1.00 78.31 110 PRO A CA 1
ATOM 897 C C . PRO A 1 110 ? -7.150 5.000 18.366 1.00 78.31 110 PRO A C 1
ATOM 899 O O . PRO A 1 110 ? -8.162 4.303 18.429 1.00 78.31 110 PRO A O 1
ATOM 902 N N . ILE A 1 111 ? -6.017 4.677 19.007 1.00 76.69 111 ILE A N 1
ATOM 903 C CA . ILE A 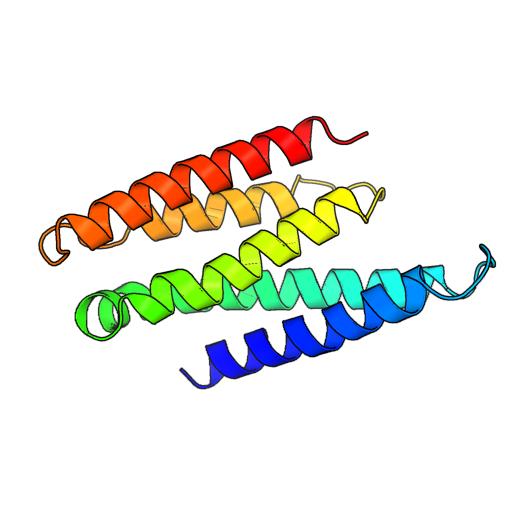1 111 ? -5.746 3.402 19.714 1.00 76.69 111 ILE A CA 1
ATOM 904 C C . ILE A 1 111 ? -6.786 3.064 20.793 1.00 76.69 111 ILE A C 1
ATOM 906 O O . ILE A 1 111 ? -7.098 1.898 21.005 1.00 76.69 111 ILE A O 1
ATOM 910 N N . LYS A 1 112 ? -7.385 4.070 21.451 1.00 70.62 112 LYS A N 1
ATOM 911 C CA . LYS A 1 112 ? -8.356 3.881 22.553 1.00 70.62 112 LYS A CA 1
ATOM 912 C C . LYS A 1 112 ? -9.578 3.025 22.187 1.00 70.62 112 LYS A C 1
ATOM 914 O O . LYS A 1 112 ? -10.356 2.690 23.075 1.00 70.62 112 LYS A O 1
ATOM 919 N N . ARG A 1 113 ? -9.797 2.755 20.899 1.00 72.31 113 ARG A N 1
ATOM 920 C CA . ARG A 1 113 ? -10.958 2.028 20.371 1.00 72.31 113 ARG A CA 1
ATOM 921 C C . ARG A 1 113 ? -10.585 0.739 19.631 1.00 72.31 113 ARG A C 1
ATOM 923 O O . ARG A 1 113 ? -11.464 0.153 19.013 1.00 72.31 113 ARG A O 1
ATOM 930 N N . LEU A 1 114 ? -9.321 0.319 19.693 1.00 82.88 114 LEU A N 1
ATOM 931 C CA . LEU A 1 114 ? -8.832 -0.910 19.074 1.00 82.88 114 LEU A CA 1
ATOM 932 C C . LEU A 1 114 ? -8.738 -2.042 20.099 1.00 82.88 114 LEU A C 1
ATOM 934 O O . LEU A 1 114 ? -8.431 -1.829 21.274 1.00 82.88 114 LEU A O 1
ATOM 938 N N . THR A 1 115 ? -8.972 -3.262 19.638 1.00 89.06 115 THR A N 1
ATOM 939 C CA . THR A 1 115 ? -8.662 -4.484 20.378 1.00 89.06 115 THR A CA 1
ATOM 940 C C . THR A 1 115 ? -7.149 -4.706 20.446 1.00 89.06 115 THR A C 1
ATOM 942 O O . THR A 1 115 ? -6.388 -4.202 19.621 1.00 89.06 115 THR A O 1
ATOM 945 N N . VAL A 1 116 ? -6.699 -5.525 21.401 1.00 90.31 116 VAL A N 1
ATOM 946 C CA . VAL A 1 116 ? -5.278 -5.906 21.522 1.00 90.31 116 VAL A CA 1
ATOM 947 C C . VAL A 1 116 ? -4.756 -6.525 20.222 1.00 90.31 116 VAL A C 1
ATOM 949 O O . VAL A 1 116 ? -3.665 -6.191 19.777 1.00 90.31 116 VAL A O 1
ATOM 952 N N . ALA A 1 117 ? -5.560 -7.374 19.575 1.00 89.12 117 ALA A N 1
ATOM 953 C CA . ALA A 1 117 ? -5.187 -7.996 18.310 1.00 89.12 117 ALA A CA 1
ATOM 954 C C . ALA A 1 117 ? -5.001 -6.965 17.186 1.00 89.12 117 ALA A C 1
ATOM 956 O O . ALA A 1 117 ? -4.060 -7.079 16.405 1.00 89.12 117 ALA A O 1
ATOM 957 N N . GLU A 1 118 ? -5.873 -5.959 17.101 1.00 88.94 118 GLU A N 1
ATOM 958 C CA . GLU A 1 118 ? -5.772 -4.888 16.104 1.00 88.94 118 GLU A CA 1
ATOM 959 C C . GLU A 1 118 ? -4.536 -4.014 16.338 1.00 88.94 118 GLU A C 1
ATOM 961 O O . GLU A 1 118 ? -3.853 -3.669 15.379 1.00 88.94 118 GLU A O 1
ATOM 966 N N . ILE A 1 119 ? -4.201 -3.720 17.598 1.00 89.69 119 ILE A N 1
ATOM 967 C CA . ILE A 1 119 ? -2.975 -2.990 17.956 1.00 89.69 119 ILE A CA 1
ATOM 968 C C . ILE A 1 119 ? -1.739 -3.768 17.496 1.00 89.69 119 ILE A C 1
ATOM 970 O O . ILE A 1 119 ? -0.928 -3.221 16.754 1.00 89.69 119 ILE A O 1
ATOM 974 N N . SER A 1 120 ? -1.641 -5.057 17.835 1.00 90.94 120 SER A N 1
ATOM 975 C CA . SER A 1 120 ? -0.506 -5.890 17.415 1.00 90.94 120 SER A CA 1
ATOM 976 C C . SER A 1 120 ? -0.388 -6.016 15.892 1.00 90.94 120 SER A C 1
ATOM 978 O O . SER A 1 120 ? 0.718 -6.084 15.363 1.00 90.94 120 SER A O 1
ATOM 980 N N . HIS A 1 121 ? -1.509 -6.016 15.159 1.00 89.00 121 HIS A N 1
ATOM 981 C CA . HIS A 1 121 ? -1.465 -5.982 13.694 1.00 89.00 121 HIS A CA 1
ATOM 982 C C . HIS A 1 121 ? -0.913 -4.656 13.166 1.00 89.00 121 HIS A C 1
ATOM 984 O O . HIS A 1 121 ? -0.146 -4.671 12.208 1.00 89.00 121 HIS A O 1
ATOM 990 N N . LEU A 1 122 ? -1.288 -3.519 13.758 1.00 89.62 122 LEU A N 1
ATOM 991 C CA . LEU A 1 122 ? -0.748 -2.221 13.351 1.00 89.62 122 LEU A CA 1
ATOM 992 C C . LEU A 1 122 ? 0.757 -2.123 13.624 1.00 89.62 122 LEU A C 1
ATOM 994 O O . LEU A 1 122 ? 1.483 -1.657 12.752 1.00 89.62 122 LEU A O 1
ATOM 998 N N . GLU A 1 123 ? 1.220 -2.609 14.778 1.00 91.06 123 GLU A N 1
ATOM 999 C CA . GLU A 1 123 ? 2.648 -2.668 15.128 1.00 91.06 123 GLU A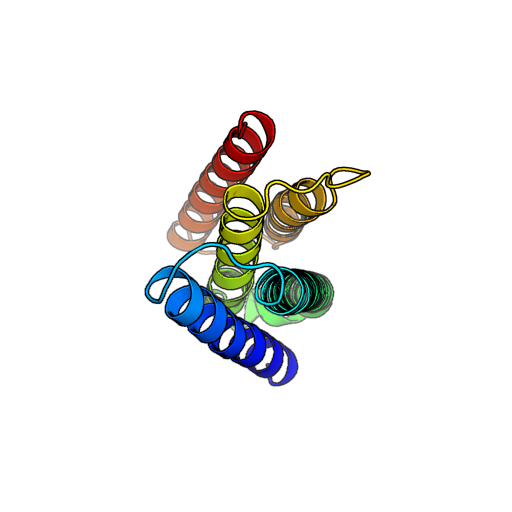 CA 1
ATOM 1000 C C . GLU A 1 123 ? 3.435 -3.511 14.117 1.00 91.06 123 GLU A C 1
ATOM 1002 O O . GLU A 1 123 ? 4.397 -3.025 13.525 1.00 91.06 123 GLU A O 1
ATOM 1007 N N . PHE A 1 124 ? 2.962 -4.727 13.825 1.00 91.19 124 PHE A N 1
ATOM 1008 C CA . PHE A 1 124 ? 3.577 -5.592 12.815 1.00 91.19 124 PHE A CA 1
ATOM 1009 C C . PHE A 1 124 ? 3.652 -4.917 11.439 1.00 91.19 124 PHE A C 1
ATOM 1011 O O . PHE A 1 124 ? 4.646 -5.022 10.722 1.00 91.19 124 PHE A O 1
ATOM 1018 N N . ILE A 1 125 ? 2.593 -4.209 11.049 1.00 90.19 125 ILE A N 1
ATOM 1019 C CA . ILE A 1 125 ? 2.566 -3.504 9.772 1.00 90.19 125 ILE A CA 1
ATOM 1020 C C . ILE A 1 125 ? 3.568 -2.338 9.759 1.00 90.19 125 ILE A C 1
ATOM 1022 O O . ILE A 1 125 ? 4.209 -2.125 8.728 1.00 90.19 125 ILE A O 1
ATOM 1026 N N . GLU A 1 126 ? 3.733 -1.592 10.858 1.00 91.69 126 GLU A N 1
ATOM 1027 C CA . GLU A 1 126 ? 4.768 -0.550 10.942 1.00 91.69 126 GLU A CA 1
ATOM 1028 C C . GLU A 1 126 ? 6.169 -1.135 10.712 1.00 91.69 126 GLU A C 1
ATOM 1030 O O . GLU A 1 126 ? 6.915 -0.588 9.896 1.00 91.69 126 GLU A O 1
ATOM 1035 N N . GLU A 1 127 ? 6.488 -2.272 11.339 1.00 93.44 127 GLU A N 1
ATOM 1036 C CA . GLU A 1 127 ? 7.770 -2.971 11.161 1.00 93.44 127 GLU A CA 1
ATOM 1037 C C . GLU A 1 127 ? 7.993 -3.399 9.703 1.00 93.44 127 GLU A C 1
ATOM 1039 O O . GLU A 1 127 ? 9.063 -3.177 9.131 1.00 93.44 127 GLU A O 1
ATOM 1044 N N . VAL A 1 128 ? 6.965 -3.960 9.055 1.00 92.50 128 VAL A N 1
ATOM 1045 C CA . VAL A 1 128 ? 7.031 -4.351 7.637 1.00 92.50 128 VAL A CA 1
ATOM 1046 C C . VAL A 1 128 ? 7.325 -3.147 6.741 1.00 92.50 128 VAL A C 1
ATOM 1048 O O . VAL A 1 128 ? 8.118 -3.246 5.806 1.00 92.50 128 VAL A O 1
ATOM 1051 N N . VAL A 1 129 ? 6.694 -2.002 7.000 1.00 92.88 129 VAL A N 1
ATOM 1052 C CA . VAL A 1 129 ? 6.863 -0.787 6.187 1.00 92.88 129 VAL A CA 1
ATOM 1053 C C . VAL A 1 129 ? 8.242 -0.171 6.383 1.00 92.88 129 VAL A C 1
ATOM 1055 O O . VAL A 1 129 ? 8.837 0.329 5.422 1.00 92.88 129 VAL A O 1
ATOM 1058 N N . GLU A 1 130 ? 8.758 -0.206 7.609 1.00 93.00 130 GLU A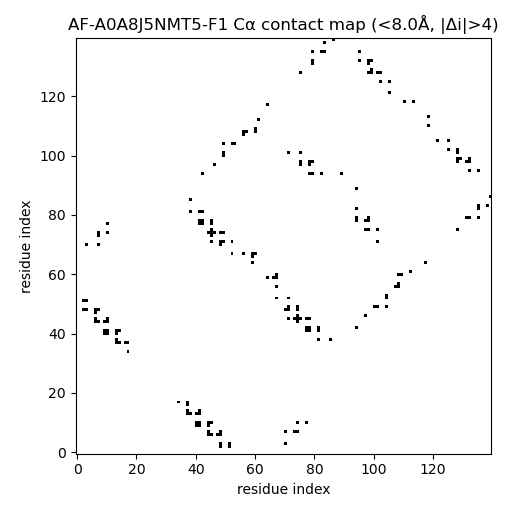 N 1
ATOM 1059 C CA . GLU A 1 130 ? 10.121 0.213 7.918 1.00 93.00 130 GLU A CA 1
ATOM 1060 C C . GLU A 1 130 ? 11.137 -0.652 7.167 1.00 93.00 130 GLU A C 1
ATOM 1062 O O . GLU A 1 130 ? 12.018 -0.122 6.483 1.00 93.00 130 GLU A O 1
ATOM 1067 N N . GLU A 1 131 ? 10.948 -1.970 7.180 1.00 94.81 131 GLU A N 1
ATOM 1068 C CA . GLU A 1 131 ? 11.818 -2.892 6.459 1.00 94.81 131 GLU A CA 1
ATOM 1069 C C . GLU A 1 131 ? 11.720 -2.711 4.936 1.00 94.81 131 GLU A C 1
ATOM 1071 O O . GLU A 1 131 ? 12.743 -2.623 4.256 1.00 94.81 131 GLU A O 1
ATOM 1076 N N . MET A 1 132 ? 10.513 -2.541 4.379 1.00 94.25 132 MET A N 1
ATOM 1077 C CA . MET A 1 132 ? 10.329 -2.186 2.963 1.00 94.25 132 MET A CA 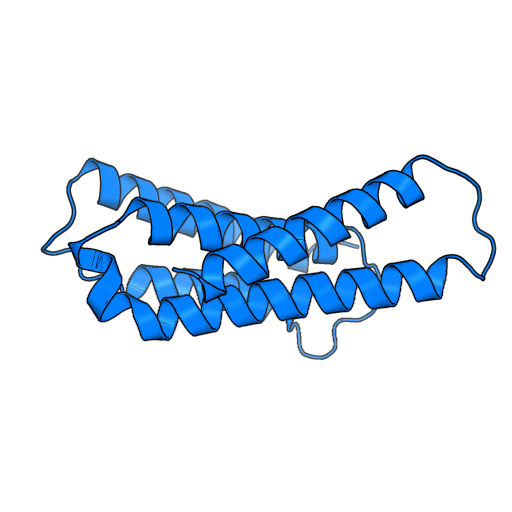1
ATOM 1078 C C . MET A 1 132 ? 11.071 -0.894 2.604 1.00 94.25 132 MET A C 1
ATOM 1080 O O . MET A 1 132 ? 11.729 -0.819 1.568 1.00 94.25 132 MET A O 1
ATOM 1084 N N . SER A 1 133 ? 10.992 0.120 3.466 1.00 92.19 133 SER A N 1
ATOM 1085 C CA . SER A 1 133 ? 11.661 1.408 3.269 1.00 92.19 133 SER A CA 1
ATOM 1086 C C . SER A 1 133 ? 13.184 1.257 3.267 1.00 92.19 133 SER A C 1
ATOM 1088 O O . SER A 1 133 ? 13.861 1.822 2.405 1.00 92.19 133 SER A O 1
ATOM 1090 N N . ARG A 1 134 ? 13.726 0.453 4.189 1.00 92.75 134 ARG A N 1
ATOM 1091 C CA . ARG A 1 134 ? 15.153 0.123 4.258 1.00 92.75 134 ARG A CA 1
ATOM 1092 C C . ARG A 1 134 ? 15.620 -0.611 3.002 1.00 92.75 134 ARG A C 1
ATOM 1094 O O . ARG A 1 134 ? 16.655 -0.256 2.445 1.00 92.75 134 ARG A O 1
ATOM 1101 N N . LEU A 1 135 ? 14.854 -1.602 2.546 1.00 91.31 135 LEU A N 1
ATOM 1102 C CA . LEU A 1 135 ? 15.166 -2.389 1.353 1.00 91.31 135 LEU A CA 1
ATOM 1103 C C . LEU A 1 135 ? 15.170 -1.538 0.076 1.00 91.31 135 LEU A C 1
ATOM 1105 O O . LEU A 1 135 ? 16.047 -1.715 -0.761 1.00 91.31 135 LEU A O 1
ATOM 1109 N N . VAL A 1 136 ? 14.251 -0.575 -0.053 1.00 88.06 136 VAL A N 1
ATOM 1110 C CA . VAL A 1 136 ? 14.224 0.359 -1.194 1.00 88.06 136 VAL A CA 1
ATOM 1111 C C . VAL A 1 136 ? 15.467 1.250 -1.243 1.00 88.06 136 VAL A C 1
ATOM 1113 O O . VAL A 1 136 ? 15.940 1.565 -2.328 1.00 88.06 136 VAL A O 1
ATOM 1116 N N . LEU A 1 137 ? 16.019 1.644 -0.092 1.00 85.56 137 LEU A N 1
ATOM 1117 C CA . LEU A 1 137 ? 17.226 2.478 -0.033 1.00 85.56 137 LEU A CA 1
ATOM 1118 C C . LEU A 1 137 ? 18.506 1.743 -0.446 1.00 85.56 137 LEU A C 1
ATOM 1120 O O . LEU A 1 137 ? 19.456 2.387 -0.881 1.00 85.56 137 LEU A O 1
ATOM 1124 N N . ILE A 1 138 ? 18.549 0.423 -0.260 1.00 83.69 138 ILE A N 1
ATOM 1125 C CA . ILE A 1 138 ? 19.718 -0.409 -0.583 1.00 83.69 138 ILE A CA 1
ATOM 1126 C C . ILE A 1 138 ? 19.563 -1.165 -1.906 1.00 83.69 138 ILE A C 1
ATOM 1128 O O . ILE A 1 138 ? 20.469 -1.910 -2.281 1.00 83.69 138 ILE A O 1
ATOM 1132 N N . ALA A 1 139 ? 18.414 -1.029 -2.574 1.00 70.88 139 ALA A N 1
ATOM 1133 C CA . ALA A 1 139 ? 18.187 -1.630 -3.877 1.00 70.88 139 ALA A CA 1
ATOM 1134 C C . ALA A 1 139 ? 19.155 -1.002 -4.907 1.00 70.88 139 ALA A C 1
ATOM 1136 O O . ALA A 1 139 ? 19.316 0.221 -4.899 1.00 70.88 139 ALA A O 1
ATOM 1137 N N . PRO A 1 140 ? 19.841 -1.828 -5.719 1.00 54.94 140 PRO A N 1
ATOM 1138 C CA . PRO A 1 140 ? 20.862 -1.386 -6.669 1.00 54.94 140 PRO A CA 1
ATOM 1139 C C . PRO A 1 140 ? 20.293 -0.644 -7.879 1.00 54.94 140 PRO A C 1
ATOM 1141 O O . PRO A 1 140 ? 19.146 -0.957 -8.270 1.00 54.94 140 PRO A O 1
#

Sequence (140 aa):
MLRLSYHHCVILIHQARCRIFQSNQPIDNLIDDGHRINFQILIDASRSTLIYLEKALPVLAHECFWVIIFYPMTAISTIFSVALLDNRSDPGNERLKLLQGFTRLIRQIPIKRLTVAEISHLEFIEEVVEEMSRLVLIAP